Protein AF-A0A1M3PDZ9-F1 (afdb_monomer_lite)

Foldseek 3Di:
DVVVVVVVVVVVVVVVVVVLQVVLLVVLLVVVCVVVVHDCPDPLSVVLSVVSVVVVVVVDRDSVVSNVVSVVVSVVVLVPPPPNPPPPPDPDDDDDDDD

Structure (mmCIF, N/CA/C/O backbone):
data_AF-A0A1M3PDZ9-F1
#
_entry.id   AF-A0A1M3PDZ9-F1
#
loop_
_atom_site.group_PDB
_atom_site.id
_atom_site.type_symbol
_atom_site.label_atom_id
_atom_site.label_alt_id
_atom_site.label_comp_id
_atom_site.label_asym_id
_atom_site.label_entity_id
_atom_site.label_seq_id
_atom_site.pdbx_PDB_ins_code
_atom_site.Cartn_x
_atom_site.Cartn_y
_atom_site.Cartn_z
_atom_site.occupancy
_atom_site.B_iso_or_equiv
_atom_site.auth_seq_id
_atom_site.auth_comp_id
_atom_site.auth_asym_id
_atom_site.auth_atom_id
_atom_site.pdbx_PDB_model_num
ATOM 1 N N . MET A 1 1 ? 13.261 -5.595 -39.421 1.00 58.88 1 MET A N 1
ATOM 2 C CA . MET A 1 1 ? 12.713 -6.705 -38.608 1.00 58.88 1 MET A CA 1
ATOM 3 C C . MET A 1 1 ? 13.014 -6.582 -37.112 1.00 58.88 1 MET A C 1
ATOM 5 O O . MET A 1 1 ? 12.143 -6.936 -36.339 1.00 58.88 1 MET A O 1
ATOM 9 N N . PHE A 1 2 ? 14.151 -6.024 -36.677 1.00 60.00 2 PHE A N 1
ATOM 10 C CA . PHE A 1 2 ? 14.485 -5.914 -35.243 1.00 60.00 2 PHE A CA 1
ATOM 11 C C . PHE A 1 2 ? 13.583 -4.969 -34.419 1.00 60.00 2 PHE A C 1
ATOM 13 O O . PHE A 1 2 ? 13.290 -5.264 -33.269 1.00 60.00 2 PHE A O 1
ATOM 20 N N . GLY A 1 3 ? 13.074 -3.874 -34.997 1.00 62.97 3 GLY A N 1
ATOM 21 C CA . GLY A 1 3 ? 12.304 -2.867 -34.245 1.00 62.97 3 GLY A CA 1
ATOM 22 C C . GLY A 1 3 ? 10.966 -3.340 -33.652 1.00 62.97 3 GLY A C 1
ATOM 23 O O . GLY A 1 3 ? 10.541 -2.805 -32.635 1.00 62.97 3 GLY A O 1
ATOM 24 N N . HIS A 1 4 ? 10.321 -4.356 -34.238 1.00 69.44 4 HIS A N 1
ATOM 25 C CA . HIS A 1 4 ? 9.088 -4.927 -33.675 1.00 69.44 4 HIS A CA 1
ATOM 26 C C . HIS A 1 4 ? 9.363 -5.816 -32.461 1.00 69.44 4 HIS A C 1
ATOM 28 O O . HIS A 1 4 ? 8.585 -5.814 -31.515 1.00 69.44 4 HIS A O 1
ATOM 34 N N . GLN A 1 5 ? 10.484 -6.540 -32.472 1.00 66.25 5 GLN A N 1
ATOM 35 C CA . GLN A 1 5 ? 10.849 -7.418 -31.369 1.00 66.25 5 GLN A CA 1
ATOM 36 C C . GLN A 1 5 ? 11.284 -6.607 -30.142 1.00 66.25 5 GLN A C 1
ATOM 38 O O . GLN A 1 5 ? 10.825 -6.897 -29.048 1.00 66.25 5 GLN A O 1
ATOM 43 N N . TYR A 1 6 ? 12.070 -5.536 -30.323 1.00 69.19 6 TYR A N 1
ATOM 44 C CA . TYR A 1 6 ? 12.448 -4.628 -29.226 1.00 69.19 6 TYR A CA 1
ATOM 45 C C . TYR A 1 6 ? 11.249 -3.938 -28.558 1.00 69.19 6 TYR A C 1
ATOM 47 O O . TYR A 1 6 ? 11.265 -3.764 -27.345 1.00 69.19 6 TYR A O 1
ATOM 55 N N . ARG A 1 7 ? 10.209 -3.579 -29.324 1.00 72.31 7 ARG A N 1
ATOM 56 C CA . ARG A 1 7 ? 8.984 -2.984 -28.768 1.00 72.31 7 ARG A CA 1
ATOM 57 C C . ARG A 1 7 ? 8.219 -3.972 -27.880 1.00 72.31 7 ARG A C 1
ATOM 59 O O . ARG A 1 7 ? 7.869 -3.606 -26.769 1.00 72.31 7 ARG A O 1
ATOM 66 N N . SER A 1 8 ? 8.061 -5.218 -28.332 1.00 78.81 8 SER A N 1
ATOM 67 C CA . SER A 1 8 ? 7.392 -6.275 -27.556 1.00 78.81 8 SER A CA 1
ATOM 68 C C . SER A 1 8 ? 8.069 -6.512 -26.204 1.00 78.81 8 SER A C 1
ATOM 70 O O . SER A 1 8 ? 7.399 -6.549 -25.184 1.00 78.81 8 SER A O 1
ATOM 72 N N . TRP A 1 9 ? 9.406 -6.599 -26.171 1.00 76.94 9 TRP A N 1
ATOM 73 C CA . TRP A 1 9 ? 10.146 -6.780 -24.914 1.00 76.94 9 TRP A CA 1
ATOM 74 C C . TRP A 1 9 ? 9.996 -5.604 -23.948 1.00 76.94 9 TRP A C 1
ATOM 76 O O . TRP A 1 9 ? 10.050 -5.796 -22.736 1.00 76.94 9 TRP A O 1
ATOM 86 N N . GLN A 1 10 ? 9.843 -4.392 -24.479 1.00 78.56 10 GLN A N 1
ATOM 87 C CA . GLN A 1 10 ? 9.631 -3.202 -23.668 1.00 78.56 10 GLN A CA 1
ATOM 88 C C . GLN A 1 10 ? 8.221 -3.195 -23.060 1.00 78.56 10 GLN A C 1
ATOM 90 O O . GLN A 1 10 ? 8.098 -2.981 -21.860 1.00 78.56 10 GLN A O 1
ATOM 95 N N . GLU A 1 11 ? 7.199 -3.531 -23.849 1.00 83.88 11 GLU A N 1
ATOM 96 C CA . GLU A 1 11 ? 5.806 -3.661 -23.393 1.00 83.88 11 GLU A CA 1
ATOM 97 C C . GLU A 1 11 ? 5.662 -4.760 -22.319 1.00 83.88 11 GLU A C 1
ATOM 99 O O . GLU A 1 11 ? 5.034 -4.541 -21.283 1.00 83.88 11 GLU A O 1
ATOM 104 N N . ASP A 1 12 ? 6.303 -5.918 -22.518 1.00 86.06 12 ASP A N 1
ATOM 105 C CA . ASP A 1 12 ? 6.315 -7.016 -21.539 1.00 86.06 12 ASP A CA 1
ATOM 106 C C . ASP A 1 12 ? 7.027 -6.621 -20.233 1.00 86.06 12 ASP A C 1
ATOM 108 O O . ASP A 1 12 ? 6.610 -7.015 -19.140 1.00 86.06 12 ASP A O 1
ATOM 112 N N . MET A 1 13 ? 8.102 -5.831 -20.328 1.00 85.00 13 MET A N 1
ATOM 113 C CA . MET A 1 13 ? 8.840 -5.339 -19.163 1.00 85.00 13 MET A CA 1
ATOM 114 C C . MET A 1 13 ? 8.032 -4.302 -18.376 1.00 85.00 13 MET A C 1
ATOM 116 O O . MET A 1 13 ? 7.996 -4.379 -17.149 1.00 85.00 13 MET A O 1
ATOM 120 N N . GLU A 1 14 ? 7.369 -3.364 -19.055 1.00 85.25 14 GLU A N 1
ATOM 121 C CA . GLU A 1 14 ? 6.490 -2.373 -18.418 1.00 85.25 14 GLU A CA 1
ATOM 122 C C . GLU A 1 14 ? 5.334 -3.063 -17.683 1.00 85.25 14 GLU A C 1
ATOM 124 O O . GLU A 1 14 ? 5.123 -2.813 -16.496 1.00 85.25 14 GLU A O 1
ATOM 129 N N . LEU A 1 15 ? 4.674 -4.030 -18.325 1.00 86.50 15 LEU A N 1
ATOM 130 C CA . LEU A 1 15 ? 3.609 -4.812 -17.694 1.00 86.50 15 LEU A CA 1
ATOM 131 C C . LEU A 1 15 ? 4.108 -5.610 -16.478 1.00 86.50 15 LEU A C 1
ATOM 133 O O . LEU A 1 15 ? 3.423 -5.692 -15.457 1.00 86.50 15 LEU A O 1
ATOM 137 N N . ALA A 1 16 ? 5.301 -6.206 -16.558 1.00 88.38 16 ALA A N 1
ATOM 138 C CA . ALA A 1 16 ? 5.886 -6.934 -15.433 1.00 88.38 16 ALA A CA 1
ATOM 139 C C . ALA A 1 16 ? 6.160 -6.016 -14.230 1.00 88.38 16 ALA A C 1
ATOM 141 O O . ALA A 1 16 ? 5.944 -6.430 -13.088 1.00 88.38 16 ALA A O 1
ATOM 142 N N . ILE A 1 17 ? 6.596 -4.776 -14.477 1.00 88.00 17 ILE A N 1
ATOM 143 C CA . ILE A 1 17 ? 6.813 -3.762 -13.436 1.00 88.00 17 ILE A CA 1
ATOM 144 C C . ILE A 1 17 ? 5.481 -3.370 -12.787 1.00 88.00 17 ILE A C 1
ATOM 146 O O . ILE A 1 17 ? 5.385 -3.371 -11.559 1.00 88.00 17 ILE A O 1
ATOM 150 N N . GLU A 1 18 ? 4.438 -3.115 -13.579 1.00 87.88 18 GLU A N 1
ATOM 151 C CA . GLU A 1 18 ? 3.104 -2.781 -13.061 1.00 87.88 18 GLU A CA 1
ATOM 152 C C . GLU A 1 18 ? 2.524 -3.914 -12.201 1.00 87.88 18 GLU A C 1
ATOM 154 O O . GLU A 1 18 ? 2.031 -3.688 -11.093 1.00 87.88 18 GLU A O 1
ATOM 159 N N . LEU A 1 19 ? 2.632 -5.163 -12.663 1.00 90.75 19 LEU A N 1
ATOM 160 C CA . LEU A 1 19 ? 2.168 -6.330 -11.909 1.00 90.75 19 LEU A CA 1
ATOM 161 C C . LEU A 1 19 ? 2.959 -6.531 -10.613 1.00 90.75 19 LEU A C 1
ATOM 163 O O . LEU A 1 19 ? 2.370 -6.876 -9.584 1.00 90.75 19 LEU A O 1
ATOM 167 N N . ALA A 1 20 ? 4.273 -6.298 -10.640 1.00 89.88 20 ALA A N 1
ATOM 168 C CA . ALA A 1 20 ? 5.104 -6.342 -9.443 1.00 89.88 20 ALA A CA 1
ATOM 169 C C . ALA A 1 20 ? 4.677 -5.267 -8.435 1.00 89.88 20 ALA A C 1
ATOM 171 O O . ALA A 1 20 ? 4.547 -5.563 -7.247 1.00 89.88 20 ALA A O 1
ATOM 172 N N . GLN A 1 21 ? 4.374 -4.052 -8.897 1.00 91.62 21 GLN A N 1
ATOM 173 C CA . GLN A 1 21 ? 3.890 -2.975 -8.036 1.00 91.62 21 GLN A CA 1
ATOM 174 C C . GLN A 1 21 ? 2.531 -3.317 -7.408 1.00 91.62 21 GLN A C 1
ATOM 176 O O . GLN A 1 21 ? 2.361 -3.170 -6.197 1.00 91.62 21 GLN A O 1
ATOM 181 N N . ILE A 1 22 ? 1.586 -3.860 -8.184 1.00 92.88 22 ILE A N 1
ATOM 182 C CA . ILE A 1 22 ? 0.287 -4.325 -7.666 1.00 92.88 22 ILE A CA 1
ATOM 183 C C . ILE A 1 22 ? 0.480 -5.413 -6.601 1.00 92.88 22 ILE A C 1
ATOM 185 O O . ILE A 1 22 ? -0.181 -5.384 -5.559 1.00 92.88 22 ILE A O 1
ATOM 189 N N . ALA A 1 23 ? 1.389 -6.363 -6.833 1.00 94.50 23 ALA A N 1
ATOM 190 C CA . ALA A 1 23 ? 1.696 -7.417 -5.870 1.00 94.50 23 ALA A CA 1
ATOM 191 C C . ALA A 1 23 ? 2.277 -6.846 -4.566 1.00 94.50 23 ALA A C 1
ATOM 193 O O . ALA A 1 23 ? 1.863 -7.265 -3.482 1.00 94.50 23 ALA A O 1
ATOM 194 N N . THR A 1 24 ? 3.167 -5.855 -4.660 1.00 95.31 24 THR A N 1
ATOM 195 C CA . THR A 1 24 ? 3.721 -5.140 -3.504 1.00 95.31 24 THR A CA 1
ATOM 196 C C . THR A 1 24 ? 2.628 -4.429 -2.711 1.00 95.31 24 THR A C 1
ATOM 198 O O . THR A 1 24 ? 2.499 -4.667 -1.510 1.00 95.31 24 THR A O 1
ATOM 201 N N . LEU A 1 25 ? 1.782 -3.626 -3.364 1.00 96.19 25 LEU A N 1
ATOM 202 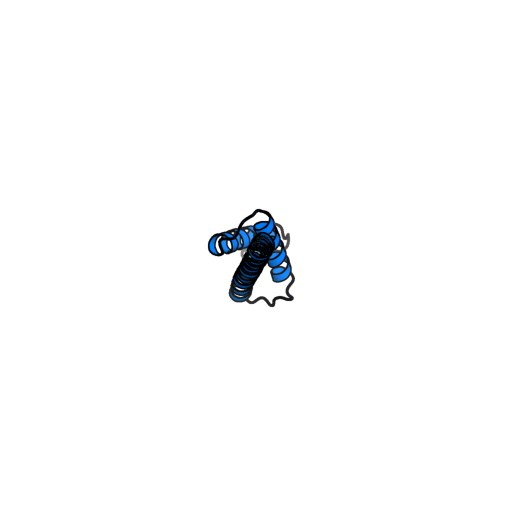C CA . LEU A 1 25 ? 0.688 -2.911 -2.696 1.00 96.19 25 LEU A CA 1
ATOM 203 C C . LEU A 1 25 ? -0.278 -3.871 -1.998 1.00 96.19 25 LEU A C 1
ATOM 205 O O . LEU A 1 25 ? -0.667 -3.657 -0.848 1.00 96.19 25 LEU A O 1
ATOM 209 N N . ARG A 1 26 ? -0.637 -4.966 -2.676 1.00 96.25 26 ARG A N 1
ATOM 210 C CA . ARG A 1 26 ? -1.498 -6.001 -2.104 1.00 96.25 26 ARG A CA 1
ATOM 211 C C . ARG A 1 26 ? -0.858 -6.640 -0.873 1.00 96.25 26 ARG A C 1
ATOM 213 O O . ARG A 1 26 ? -1.552 -6.840 0.121 1.00 96.25 26 ARG A O 1
ATOM 220 N N . ARG A 1 27 ? 0.4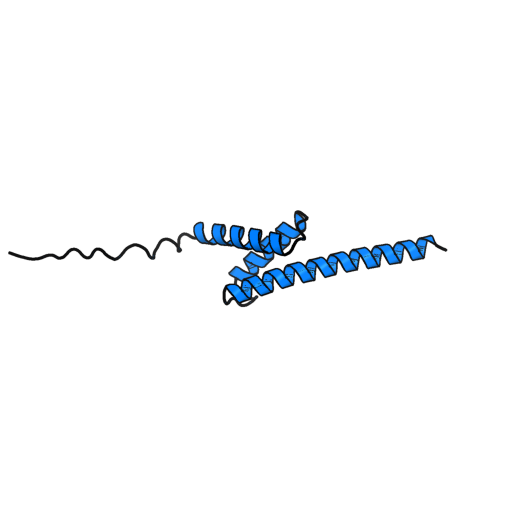41 -6.943 -0.921 1.00 96.44 27 ARG A N 1
ATOM 221 C CA . ARG A 1 27 ? 1.165 -7.553 0.200 1.00 96.44 27 ARG A CA 1
ATOM 222 C C . ARG A 1 27 ? 1.190 -6.639 1.422 1.00 96.44 27 ARG A C 1
ATOM 224 O O . ARG A 1 27 ? 0.927 -7.104 2.528 1.00 96.44 27 ARG A O 1
ATOM 231 N N . VAL A 1 28 ? 1.464 -5.355 1.218 1.00 97.12 28 VAL A N 1
ATOM 232 C CA . VAL A 1 28 ? 1.451 -4.353 2.292 1.00 97.12 28 VAL A CA 1
ATOM 233 C C . VAL A 1 28 ? 0.053 -4.244 2.909 1.0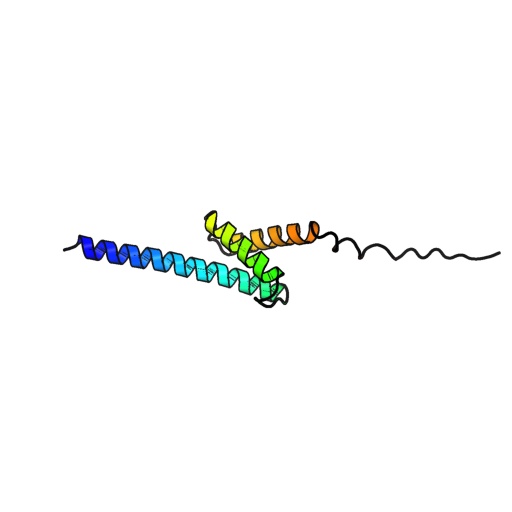0 97.12 28 VAL A C 1
ATOM 235 O O . VAL A 1 28 ? -0.091 -4.282 4.131 1.00 97.12 28 VAL A O 1
ATOM 238 N N . LEU A 1 29 ? -0.999 -4.210 2.084 1.00 97.06 29 LEU A N 1
ATOM 239 C CA . LEU A 1 29 ? -2.380 -4.172 2.570 1.00 97.06 29 LEU A CA 1
ATOM 240 C C . LEU A 1 29 ? -2.771 -5.446 3.339 1.00 97.06 29 LEU A C 1
ATOM 242 O O . LEU A 1 29 ? -3.451 -5.355 4.359 1.00 97.06 29 LEU A O 1
ATOM 246 N N . GLU A 1 30 ? -2.341 -6.623 2.877 1.00 97.19 30 GLU A N 1
ATOM 247 C CA . GLU A 1 30 ? -2.527 -7.906 3.572 1.00 97.19 30 GLU A CA 1
ATOM 248 C C . GLU A 1 30 ? -1.897 -7.879 4.970 1.00 97.19 30 GLU A C 1
ATOM 250 O O . GLU A 1 30 ? -2.543 -8.270 5.943 1.00 97.19 30 GLU A O 1
ATOM 255 N N . ILE A 1 31 ? -0.659 -7.387 5.080 1.00 96.38 31 ILE A N 1
ATOM 256 C CA . ILE A 1 31 ? 0.057 -7.260 6.357 1.00 96.38 31 ILE A CA 1
ATOM 257 C C . ILE A 1 31 ? -0.675 -6.292 7.287 1.0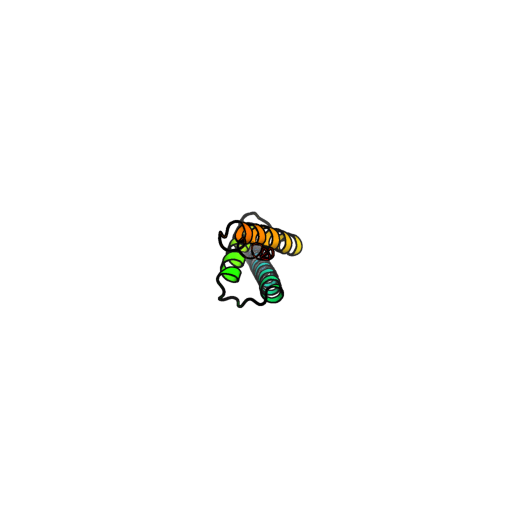0 96.38 31 ILE A C 1
ATOM 259 O O . ILE A 1 31 ? -0.916 -6.627 8.447 1.00 96.38 31 ILE A O 1
ATOM 263 N N . PHE A 1 32 ? -1.073 -5.124 6.781 1.00 96.00 32 PHE A N 1
ATOM 264 C CA . PHE A 1 32 ? -1.837 -4.142 7.547 1.00 96.00 32 PHE A CA 1
ATOM 265 C C . PHE A 1 32 ? -3.148 -4.740 8.078 1.00 96.00 32 PHE A C 1
ATOM 267 O O . PHE A 1 32 ? -3.419 -4.689 9.276 1.00 96.00 32 PHE A O 1
ATOM 274 N N . CYS A 1 33 ? -3.942 -5.379 7.215 1.00 95.69 33 CYS A N 1
ATOM 275 C CA . CYS A 1 33 ? -5.209 -5.980 7.629 1.00 95.69 33 CYS A CA 1
ATOM 276 C C . CYS A 1 33 ? -5.002 -7.079 8.678 1.00 95.69 33 CYS A C 1
ATOM 278 O O . CYS A 1 33 ? -5.723 -7.113 9.672 1.00 95.69 33 CYS A O 1
ATOM 280 N N . ALA A 1 34 ? -3.986 -7.931 8.507 1.00 96.00 34 ALA A N 1
ATOM 281 C CA . ALA A 1 34 ? -3.660 -8.982 9.469 1.00 96.00 34 ALA A CA 1
ATOM 282 C C . ALA A 1 34 ? -3.228 -8.420 10.835 1.00 96.00 34 ALA A C 1
ATOM 284 O O . ALA A 1 34 ? -3.636 -8.947 11.866 1.00 96.00 34 ALA A O 1
ATOM 285 N N . ARG A 1 35 ? -2.439 -7.336 10.855 1.00 94.31 35 ARG A N 1
ATOM 286 C CA . ARG A 1 35 ? -1.992 -6.663 12.090 1.00 94.31 35 ARG A CA 1
ATOM 287 C C . ARG A 1 35 ? -3.140 -6.027 12.874 1.00 94.31 35 ARG A C 1
ATOM 289 O O . ARG A 1 35 ? -3.045 -5.920 14.092 1.00 94.31 35 ARG A O 1
ATOM 296 N N . HIS A 1 36 ? -4.191 -5.596 12.182 1.00 91.69 36 HIS A N 1
ATOM 297 C CA . HIS A 1 36 ? -5.323 -4.873 12.763 1.00 91.69 36 HIS A CA 1
ATOM 298 C C . HIS A 1 36 ? -6.615 -5.702 12.849 1.00 91.69 36 HIS A C 1
ATOM 300 O O . HIS A 1 36 ? -7.661 -5.143 13.167 1.00 91.69 36 HIS A O 1
ATOM 306 N N . GLU A 1 37 ? -6.549 -7.008 12.566 1.00 94.00 37 GLU A N 1
ATOM 307 C CA . GLU A 1 37 ? -7.701 -7.926 12.562 1.00 94.00 37 GLU A CA 1
ATOM 308 C C . GLU A 1 37 ? -8.856 -7.451 11.652 1.00 94.00 37 GLU A C 1
ATOM 310 O O . GLU A 1 37 ? -10.033 -7.610 11.972 1.00 94.00 37 GLU A O 1
ATOM 315 N N . LEU A 1 38 ? -8.514 -6.862 10.500 1.00 93.06 38 LEU A N 1
ATOM 316 C CA . LEU A 1 38 ? -9.467 -6.314 9.531 1.00 93.06 38 LEU A CA 1
ATOM 317 C C . LEU A 1 38 ? -9.744 -7.292 8.385 1.00 93.06 38 LEU A C 1
ATOM 319 O O . LEU A 1 38 ? -8.848 -7.972 7.879 1.00 93.06 38 LEU A O 1
ATOM 323 N N . ALA A 1 39 ? -10.977 -7.285 7.894 1.00 93.88 39 ALA A N 1
ATOM 324 C CA . ALA A 1 39 ? -11.329 -7.820 6.588 1.00 93.88 39 ALA A CA 1
ATOM 325 C C . ALA A 1 39 ? -11.081 -6.770 5.492 1.00 93.88 39 ALA A C 1
ATOM 327 O O . ALA A 1 39 ? -11.259 -5.572 5.699 1.00 93.88 39 ALA A O 1
ATOM 328 N N . PHE A 1 40 ? -10.774 -7.205 4.265 1.00 89.81 40 PHE A N 1
ATOM 329 C CA . PHE A 1 40 ? -10.597 -6.290 3.121 1.00 89.81 40 PHE A CA 1
ATOM 330 C C . PHE A 1 40 ? -11.826 -5.428 2.803 1.00 89.81 40 PHE A C 1
ATOM 332 O O . PHE A 1 40 ? -11.697 -4.367 2.198 1.00 89.81 40 PHE A O 1
ATOM 339 N N . ALA A 1 41 ? -13.016 -5.893 3.187 1.00 91.56 41 ALA A N 1
ATOM 340 C CA . ALA A 1 41 ? -14.261 -5.156 3.010 1.00 91.56 41 ALA A CA 1
ATOM 341 C C . ALA A 1 41 ? -14.453 -4.044 4.058 1.00 91.56 41 ALA A C 1
ATOM 343 O O . ALA A 1 41 ? -15.350 -3.212 3.903 1.00 91.56 41 ALA A O 1
ATOM 344 N N . ASP A 1 42 ? -13.636 -4.015 5.115 1.00 92.38 42 ASP A N 1
ATOM 345 C CA . ASP A 1 42 ? -13.758 -3.016 6.164 1.00 92.38 42 ASP A CA 1
ATOM 346 C C . ASP A 1 42 ? -13.399 -1.633 5.642 1.00 92.38 42 ASP A C 1
ATOM 348 O O . ASP A 1 42 ? -12.462 -1.433 4.867 1.00 92.38 42 ASP A O 1
ATOM 352 N N . ARG A 1 43 ? -14.118 -0.629 6.144 1.00 92.81 43 ARG A N 1
ATOM 353 C CA . ARG A 1 43 ? -13.888 0.765 5.764 1.00 92.81 43 ARG A CA 1
ATOM 354 C C . ARG A 1 43 ? -12.439 1.192 6.007 1.00 92.81 43 ARG A C 1
ATOM 356 O O . ARG A 1 43 ? -11.882 1.911 5.186 1.00 92.81 43 ARG A O 1
ATOM 363 N N . THR A 1 44 ? -11.834 0.737 7.103 1.00 92.62 44 THR A N 1
ATOM 364 C CA . THR A 1 44 ? -10.433 1.020 7.440 1.00 92.62 44 THR A CA 1
ATOM 365 C C . THR A 1 44 ? -9.475 0.416 6.414 1.00 92.62 44 THR A C 1
ATOM 367 O O . THR A 1 44 ? -8.570 1.113 5.965 1.00 92.62 44 THR A O 1
ATOM 370 N N . ALA A 1 45 ? -9.711 -0.825 5.977 1.00 94.75 45 ALA A N 1
ATOM 371 C CA . ALA A 1 45 ? -8.915 -1.478 4.939 1.00 94.75 45 ALA A CA 1
ATOM 372 C C . ALA A 1 45 ? -9.069 -0.779 3.576 1.00 94.75 45 ALA A C 1
ATOM 374 O O . ALA A 1 45 ? -8.088 -0.563 2.870 1.00 94.75 45 ALA A O 1
ATOM 375 N N . ILE A 1 46 ? -10.284 -0.342 3.231 1.00 94.69 46 ILE A N 1
ATOM 376 C CA . ILE A 1 46 ? -10.543 0.424 2.002 1.00 94.69 46 ILE A CA 1
ATOM 377 C C . ILE A 1 46 ? -9.830 1.783 2.035 1.00 94.69 46 ILE A C 1
ATOM 379 O O . ILE A 1 46 ? -9.268 2.204 1.024 1.00 94.69 46 ILE A O 1
ATOM 383 N N . THR A 1 47 ? -9.840 2.482 3.173 1.00 95.31 47 THR A N 1
ATOM 384 C CA . THR A 1 47 ? -9.090 3.739 3.338 1.00 95.31 47 THR A CA 1
ATOM 385 C C . THR A 1 47 ? -7.589 3.496 3.214 1.00 95.31 47 THR A C 1
ATOM 387 O O . THR A 1 47 ? -6.929 4.205 2.461 1.00 95.31 47 THR A O 1
ATOM 390 N N . ALA A 1 48 ? -7.065 2.457 3.867 1.00 96.06 48 ALA A N 1
ATOM 391 C CA . ALA A 1 48 ? -5.659 2.078 3.768 1.00 96.06 48 ALA A CA 1
ATOM 392 C C . ALA A 1 48 ? -5.241 1.779 2.316 1.00 96.06 48 ALA A C 1
ATOM 394 O O . ALA A 1 48 ? -4.221 2.277 1.846 1.00 96.06 48 ALA A O 1
ATOM 395 N N . ALA A 1 49 ? -6.072 1.055 1.561 1.00 96.38 49 ALA A N 1
ATOM 396 C CA . ALA A 1 49 ? -5.832 0.790 0.144 1.00 96.38 49 ALA A CA 1
ATOM 397 C C . ALA A 1 49 ? -5.773 2.077 -0.701 1.00 96.38 49 ALA A C 1
ATOM 399 O O . ALA A 1 49 ? -4.985 2.162 -1.641 1.00 96.38 49 ALA A O 1
ATOM 400 N N . ARG A 1 50 ? -6.583 3.093 -0.372 1.00 95.75 50 ARG A N 1
ATOM 401 C CA . ARG A 1 50 ? -6.552 4.401 -1.053 1.00 95.75 50 ARG A CA 1
ATOM 402 C C . ARG A 1 50 ? -5.271 5.170 -0.783 1.00 95.75 50 ARG A C 1
ATOM 404 O O . ARG A 1 50 ? -4.719 5.732 -1.724 1.00 95.75 50 ARG A O 1
ATOM 411 N N . GLU A 1 51 ? -4.795 5.178 0.456 1.00 97.00 51 GLU A N 1
ATOM 412 C CA . GLU A 1 51 ? -3.516 5.816 0.782 1.00 97.00 51 GLU A CA 1
ATOM 413 C C . GLU A 1 51 ? -2.350 5.089 0.094 1.00 97.00 51 GLU A C 1
ATOM 415 O O . GLU A 1 51 ? -1.501 5.740 -0.504 1.00 97.00 51 GLU A O 1
ATOM 420 N N . LEU A 1 52 ? -2.361 3.750 0.050 1.00 96.44 52 LEU A N 1
ATOM 421 C CA . LEU A 1 52 ? -1.359 2.973 -0.691 1.00 96.44 52 LEU A CA 1
ATOM 422 C C . LEU A 1 52 ? -1.333 3.295 -2.190 1.00 96.44 52 LEU A C 1
ATOM 424 O O . LEU A 1 52 ? -0.255 3.477 -2.751 1.00 96.44 52 LEU A O 1
ATOM 428 N N . MET A 1 53 ? -2.501 3.399 -2.835 1.00 94.81 53 MET A N 1
ATOM 429 C CA . MET A 1 53 ? -2.583 3.816 -4.241 1.00 94.81 53 MET A CA 1
ATOM 430 C C . MET A 1 53 ? -2.012 5.223 -4.445 1.00 94.81 53 MET A C 1
ATOM 432 O O . MET A 1 53 ? -1.267 5.451 -5.389 1.00 94.81 53 MET A O 1
ATOM 436 N N . LYS A 1 54 ? -2.287 6.149 -3.523 1.00 95.75 54 LYS A N 1
ATOM 437 C CA . LYS A 1 54 ? -1.732 7.503 -3.580 1.00 95.75 54 LYS A CA 1
ATOM 438 C C . LYS A 1 54 ? -0.206 7.511 -3.436 1.00 95.75 54 LYS A C 1
ATOM 440 O O . LYS A 1 54 ? 0.461 8.238 -4.160 1.00 95.75 54 LYS A O 1
ATOM 445 N N . PHE A 1 55 ? 0.361 6.713 -2.532 1.00 95.56 55 PHE A N 1
ATOM 446 C CA . PHE A 1 55 ? 1.818 6.623 -2.385 1.00 95.56 55 PHE A CA 1
ATOM 447 C C . PHE A 1 55 ? 2.481 6.021 -3.628 1.00 95.56 55 PHE A C 1
ATOM 449 O O . PHE A 1 55 ? 3.531 6.499 -4.049 1.00 95.56 55 PHE A O 1
ATOM 456 N N . ALA A 1 56 ? 1.846 5.023 -4.245 1.00 92.19 56 ALA A N 1
ATOM 457 C CA . ALA A 1 56 ? 2.299 4.469 -5.516 1.00 92.19 56 ALA A CA 1
ATOM 458 C C . ALA A 1 56 ? 2.267 5.502 -6.653 1.00 92.19 56 ALA A C 1
ATOM 460 O O . ALA A 1 56 ? 3.236 5.592 -7.405 1.00 92.19 56 ALA A O 1
ATOM 461 N N . ASP A 1 57 ? 1.214 6.321 -6.736 1.00 92.38 57 ASP A N 1
ATOM 462 C CA . ASP A 1 57 ? 1.120 7.429 -7.700 1.00 92.38 57 ASP A CA 1
ATOM 463 C C . ASP A 1 57 ? 2.202 8.502 -7.464 1.00 92.38 57 ASP A C 1
ATOM 465 O O . ASP A 1 57 ? 2.657 9.154 -8.403 1.00 92.38 57 ASP A O 1
ATOM 469 N N . GLU A 1 58 ? 2.651 8.679 -6.218 1.00 93.44 58 GLU A N 1
ATOM 470 C CA . GLU A 1 58 ? 3.781 9.549 -5.856 1.00 93.44 58 GLU A CA 1
ATOM 471 C C . GLU A 1 58 ? 5.154 8.937 -6.212 1.00 93.44 58 GLU A C 1
ATOM 473 O O . GLU A 1 58 ? 6.178 9.610 -6.081 1.00 93.44 58 GLU A O 1
ATOM 478 N N . GLY A 1 59 ? 5.189 7.688 -6.689 1.00 90.44 59 GLY A N 1
ATOM 479 C CA . GLY A 1 59 ? 6.401 6.970 -7.088 1.00 90.44 59 GLY A CA 1
ATOM 480 C C . GLY A 1 59 ? 7.014 6.099 -5.991 1.00 90.44 59 GLY A C 1
ATOM 481 O O . GLY A 1 59 ? 8.102 5.555 -6.190 1.00 90.44 59 GLY A O 1
ATOM 482 N N . GLU A 1 60 ? 6.346 5.941 -4.845 1.00 94.50 60 GLU A N 1
ATOM 483 C CA . GLU A 1 60 ? 6.818 5.043 -3.795 1.00 94.50 60 GLU A CA 1
ATOM 484 C C . GLU A 1 60 ? 6.584 3.581 -4.192 1.00 94.50 60 GLU A C 1
ATOM 486 O O . GLU A 1 60 ? 5.482 3.176 -4.571 1.00 94.50 60 GLU A O 1
ATOM 491 N N . THR A 1 61 ? 7.636 2.775 -4.096 1.00 90.38 61 THR A N 1
ATOM 492 C CA . THR A 1 61 ? 7.613 1.357 -4.491 1.00 90.38 61 THR A CA 1
ATOM 493 C C . THR A 1 61 ? 8.252 0.447 -3.449 1.00 90.38 61 THR A C 1
ATOM 495 O O . THR A 1 61 ? 8.094 -0.773 -3.541 1.00 90.38 61 THR A O 1
ATOM 498 N N . ASP A 1 62 ? 8.932 1.005 -2.440 1.00 93.81 62 ASP A N 1
ATOM 499 C CA . ASP A 1 62 ? 9.547 0.218 -1.382 1.00 93.81 62 ASP A CA 1
ATOM 500 C C . ASP A 1 62 ? 8.478 -0.254 -0.378 1.00 93.81 62 ASP A C 1
ATOM 502 O O . ASP A 1 62 ? 7.787 0.570 0.230 1.00 93.81 62 ASP A O 1
ATOM 506 N N . PRO A 1 63 ? 8.325 -1.573 -0.157 1.00 93.19 63 PRO A N 1
ATOM 507 C CA . PRO A 1 63 ? 7.301 -2.106 0.742 1.00 93.19 63 PRO A CA 1
ATOM 508 C C . PRO A 1 63 ? 7.462 -1.620 2.186 1.00 93.19 63 PRO A C 1
ATOM 510 O O . PRO A 1 63 ? 6.471 -1.357 2.860 1.00 93.19 63 PRO A O 1
ATOM 513 N N . THR A 1 64 ? 8.698 -1.453 2.656 1.00 95.31 64 THR A N 1
ATOM 514 C CA . THR A 1 64 ? 9.000 -1.036 4.030 1.00 95.31 64 THR A CA 1
ATOM 515 C C . THR A 1 64 ? 8.618 0.422 4.250 1.00 95.31 64 THR A C 1
ATOM 517 O O . THR A 1 64 ? 8.128 0.786 5.321 1.00 95.31 64 THR A O 1
ATOM 520 N N . ILE A 1 65 ? 8.840 1.272 3.245 1.00 95.44 65 ILE A N 1
ATOM 521 C CA . ILE A 1 65 ? 8.425 2.678 3.285 1.00 95.44 65 ILE A CA 1
ATOM 522 C C . ILE A 1 65 ? 6.905 2.792 3.167 1.00 95.44 65 ILE A C 1
ATOM 524 O O . ILE A 1 65 ? 6.294 3.544 3.926 1.00 95.44 65 ILE A O 1
ATOM 528 N N . LEU A 1 66 ? 6.276 2.013 2.283 1.00 96.38 66 LEU A N 1
ATOM 529 C CA . LEU A 1 66 ? 4.817 1.962 2.155 1.00 96.38 66 LEU A CA 1
ATOM 530 C C . LEU A 1 66 ? 4.139 1.558 3.468 1.00 96.38 66 LEU A C 1
ATOM 532 O O . LEU A 1 66 ? 3.175 2.207 3.865 1.00 96.38 66 LEU A O 1
ATOM 536 N N . GLU A 1 67 ? 4.648 0.536 4.162 1.00 96.06 67 GLU A N 1
ATOM 537 C CA . GLU A 1 67 ? 4.141 0.113 5.475 1.00 96.06 67 GLU A CA 1
ATOM 538 C C . GLU A 1 67 ? 4.226 1.239 6.514 1.00 96.06 67 GLU A C 1
ATOM 540 O O . GLU A 1 67 ? 3.235 1.541 7.177 1.00 96.06 67 GLU A O 1
ATOM 545 N N . GLN A 1 68 ? 5.380 1.905 6.618 1.00 95.38 68 GLN A N 1
ATOM 546 C CA . GLN A 1 68 ? 5.577 3.012 7.561 1.00 95.38 68 GLN A CA 1
ATOM 547 C C . GLN A 1 68 ? 4.644 4.190 7.269 1.00 95.38 68 GLN A C 1
ATOM 549 O O . GLN A 1 68 ? 3.922 4.652 8.154 1.00 95.38 68 GLN A O 1
ATOM 554 N N . ARG A 1 69 ? 4.601 4.646 6.012 1.00 95.75 69 ARG A N 1
ATOM 555 C CA . ARG A 1 69 ? 3.750 5.770 5.596 1.00 95.75 69 ARG A CA 1
ATOM 556 C C . ARG A 1 69 ? 2.268 5.457 5.770 1.00 95.75 69 ARG A C 1
ATOM 558 O O . ARG A 1 69 ? 1.490 6.348 6.113 1.00 95.75 69 ARG A O 1
ATOM 565 N N . LEU A 1 70 ? 1.872 4.204 5.549 1.00 96.06 70 LEU A N 1
ATOM 566 C CA . LEU A 1 70 ? 0.506 3.754 5.781 1.00 96.06 70 LEU A CA 1
ATOM 567 C C . LEU A 1 70 ? 0.149 3.811 7.268 1.00 96.06 70 LEU A C 1
ATOM 569 O O . LEU A 1 70 ? -0.892 4.368 7.617 1.00 96.06 70 LEU A O 1
ATOM 573 N N . ASP A 1 71 ? 1.018 3.298 8.138 1.00 93.50 71 ASP A N 1
ATOM 574 C CA . ASP A 1 71 ? 0.812 3.338 9.588 1.00 93.50 71 ASP A CA 1
ATOM 575 C C . ASP A 1 71 ? 0.697 4.790 10.097 1.00 93.50 71 ASP A C 1
ATOM 577 O O . ASP A 1 71 ? -0.185 5.093 10.905 1.00 93.50 71 ASP A O 1
ATOM 581 N N . GLU A 1 72 ? 1.523 5.712 9.594 1.00 93.94 72 GLU A N 1
ATOM 582 C CA . GLU A 1 72 ? 1.463 7.148 9.921 1.00 93.94 72 GLU A CA 1
ATOM 583 C C . GLU A 1 72 ? 0.166 7.819 9.437 1.00 93.94 72 GLU A C 1
ATOM 585 O O . GLU A 1 72 ? -0.498 8.555 10.182 1.00 93.94 72 GLU A O 1
ATOM 590 N N . ALA A 1 73 ? -0.237 7.550 8.192 1.00 92.56 73 ALA A N 1
ATOM 591 C CA . ALA A 1 73 ? -1.466 8.097 7.626 1.00 92.56 73 ALA A CA 1
ATOM 592 C C . ALA A 1 73 ? -2.689 7.628 8.423 1.00 92.56 73 ALA A C 1
ATOM 594 O O . ALA A 1 73 ? -3.550 8.434 8.791 1.00 92.56 73 ALA A O 1
ATOM 595 N N . MET A 1 74 ? -2.746 6.338 8.756 1.00 92.12 74 MET A N 1
ATOM 596 C CA . MET A 1 74 ? -3.866 5.753 9.491 1.00 92.12 74 MET A CA 1
ATOM 597 C C . MET A 1 74 ? -3.929 6.219 10.953 1.00 92.12 74 MET A C 1
ATOM 599 O O . MET A 1 74 ? -5.033 6.411 11.472 1.00 92.12 74 MET A O 1
ATOM 603 N N . GLN A 1 75 ? -2.791 6.495 11.599 1.00 87.56 75 GLN A N 1
ATOM 604 C CA . GLN A 1 75 ? -2.760 7.164 12.908 1.00 87.56 75 GLN A CA 1
ATOM 605 C C . GLN A 1 75 ? -3.400 8.555 12.838 1.00 87.56 75 GLN A C 1
ATOM 607 O O . GLN A 1 75 ? -4.304 8.856 13.618 1.00 87.56 75 GLN A O 1
ATOM 612 N N . THR A 1 76 ? -3.040 9.351 11.829 1.00 83.88 76 THR A N 1
ATOM 613 C CA . THR A 1 76 ? -3.608 10.694 11.623 1.00 83.88 76 THR A CA 1
ATOM 614 C C . THR A 1 76 ? -5.131 10.653 11.408 1.00 83.88 76 THR A C 1
ATOM 616 O O . THR A 1 76 ? -5.867 11.513 11.904 1.00 83.88 76 THR A O 1
ATOM 619 N N . TYR A 1 77 ? -5.641 9.647 10.684 1.00 78.50 77 TYR A N 1
ATOM 620 C CA . TYR A 1 77 ? -7.087 9.437 10.510 1.00 78.50 77 TYR A CA 1
ATOM 621 C C . TYR A 1 77 ? -7.795 9.081 11.822 1.00 78.50 77 TYR A C 1
ATOM 623 O O . TYR A 1 77 ? -8.925 9.524 12.043 1.00 78.50 77 TYR A O 1
ATOM 631 N N . SER A 1 78 ? -7.144 8.304 12.691 1.00 71.12 78 SER A N 1
ATOM 632 C CA . SER A 1 78 ? -7.670 7.956 14.013 1.00 71.12 78 SER A CA 1
ATOM 633 C C . SER A 1 78 ? -7.771 9.189 14.918 1.00 71.12 78 SER A C 1
ATOM 635 O O . SER A 1 78 ? -8.818 9.433 15.517 1.00 71.12 78 SER A O 1
ATOM 637 N N . GLU A 1 79 ? -6.736 10.031 14.941 1.00 68.00 79 GLU A N 1
ATOM 638 C CA . GLU A 1 79 ? -6.681 11.249 15.765 1.00 68.00 79 GLU A CA 1
ATOM 639 C C . GLU A 1 79 ? -7.693 12.316 15.332 1.00 68.00 79 GLU A C 1
ATOM 641 O O . GLU A 1 79 ? -8.248 13.038 16.161 1.00 68.00 79 GLU A O 1
ATOM 646 N N . ARG A 1 80 ? -7.977 12.407 14.029 1.00 60.62 80 ARG A N 1
ATOM 647 C CA . ARG A 1 80 ? -9.002 13.317 13.491 1.00 60.62 80 ARG A CA 1
ATOM 648 C C . ARG A 1 80 ? -10.429 12.806 13.671 1.00 60.62 80 ARG A C 1
ATOM 650 O O . ARG A 1 80 ? -11.369 13.555 13.403 1.00 60.62 80 ARG A O 1
ATOM 657 N N . SER A 1 81 ? -10.619 11.565 14.118 1.00 46.25 81 SER A N 1
ATOM 658 C CA . SER A 1 81 ? -11.939 11.041 14.449 1.00 46.25 81 SER A CA 1
ATOM 659 C C . SER A 1 81 ? -12.365 11.549 15.837 1.00 46.25 81 SER A C 1
ATOM 661 O O . SER A 1 81 ? -11.774 11.148 16.842 1.00 46.25 81 SER A O 1
ATOM 663 N N . PRO A 1 82 ? -13.424 12.376 15.959 1.00 49.41 82 PRO A N 1
ATOM 664 C CA . PRO A 1 82 ? -13.855 12.971 17.235 1.00 49.41 82 PRO A CA 1
ATOM 665 C C . PRO A 1 82 ? -14.401 11.957 18.266 1.00 49.41 82 PRO A C 1
ATOM 667 O O . PRO A 1 82 ? -14.933 12.348 19.305 1.00 49.41 82 PRO A O 1
ATOM 670 N N . LEU A 1 83 ? -14.293 10.652 17.997 1.00 52.25 83 LEU A N 1
ATOM 671 C CA . LEU A 1 83 ? -14.748 9.566 18.866 1.00 52.25 83 LEU A CA 1
ATOM 672 C C . LEU A 1 83 ? -13.615 8.880 19.649 1.00 52.25 83 LEU A C 1
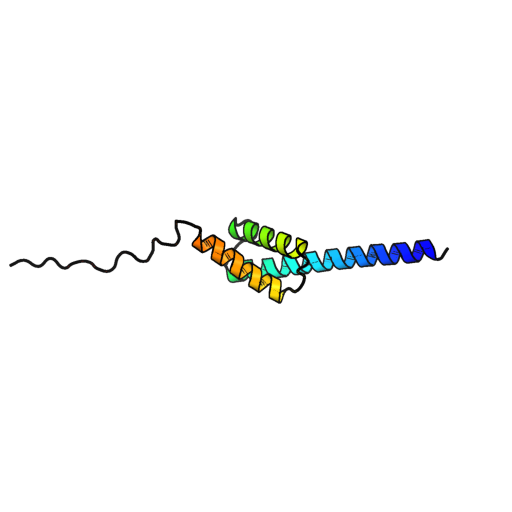ATOM 674 O O . LEU A 1 83 ? -13.908 8.220 20.644 1.00 52.25 83 LEU A O 1
ATOM 678 N N . ALA A 1 84 ? -12.343 9.060 19.275 1.00 47.69 84 ALA A N 1
ATOM 679 C CA . ALA A 1 84 ? -11.224 8.397 19.956 1.00 47.69 84 ALA A CA 1
ATOM 680 C C . ALA A 1 84 ? -10.846 9.047 21.307 1.00 47.69 84 ALA A C 1
ATOM 682 O O . ALA A 1 84 ? -10.243 8.403 22.160 1.00 47.69 84 ALA A O 1
ATOM 683 N N . SER A 1 85 ? -11.264 10.291 21.568 1.00 46.69 85 SER A N 1
ATOM 684 C CA . SER A 1 85 ? -10.930 11.015 22.810 1.00 46.69 85 SER A CA 1
ATOM 685 C C . SER A 1 85 ? -11.860 10.739 24.003 1.00 46.69 85 SER A C 1
ATOM 687 O O . SER A 1 85 ? -11.772 11.436 25.012 1.00 46.69 85 SER A O 1
ATOM 689 N N . LYS A 1 86 ? -12.769 9.755 23.936 1.00 46.94 86 LYS A N 1
ATOM 690 C CA . LYS A 1 86 ? -13.808 9.549 24.972 1.00 46.94 86 LYS A CA 1
ATOM 691 C C . LYS A 1 86 ? -13.583 8.397 25.961 1.00 46.94 86 LYS A C 1
ATOM 693 O O . LYS A 1 86 ? -14.524 8.038 26.662 1.00 46.94 86 LYS A O 1
ATOM 698 N N . ILE A 1 87 ? -12.366 7.859 26.092 1.00 51.03 87 ILE A N 1
ATOM 699 C CA . ILE A 1 87 ? -12.063 6.783 27.071 1.00 51.03 87 ILE A CA 1
ATOM 700 C C . ILE A 1 87 ? -10.956 7.179 28.072 1.00 51.03 87 ILE A C 1
ATOM 702 O O . ILE A 1 87 ? -10.269 6.341 28.636 1.00 51.03 87 ILE A O 1
ATOM 706 N N . MET A 1 88 ? -10.803 8.472 28.373 1.00 48.59 88 MET A N 1
ATOM 707 C CA . MET A 1 88 ? -10.063 8.924 29.565 1.00 48.59 88 MET A CA 1
ATOM 708 C C . MET A 1 88 ? -10.819 10.030 30.312 1.00 48.59 88 MET A C 1
ATOM 710 O O . MET A 1 88 ? -10.279 11.082 30.624 1.00 48.59 88 MET A O 1
ATOM 714 N N . VAL A 1 89 ? -12.099 9.813 30.618 1.00 51.44 89 VAL A N 1
ATOM 715 C CA . VAL A 1 89 ? -12.763 10.565 31.693 1.00 51.44 89 VAL A CA 1
ATOM 716 C C . VAL A 1 89 ? -13.764 9.639 32.370 1.00 51.44 89 VAL A C 1
ATOM 718 O O . VAL A 1 89 ? -14.847 9.397 31.854 1.00 51.44 89 VAL A O 1
ATOM 721 N N . SER A 1 90 ? -13.351 9.016 33.474 1.00 51.19 90 SER A N 1
ATOM 722 C CA . SER A 1 90 ? -14.214 8.539 34.573 1.00 51.19 90 SER A CA 1
ATOM 723 C C . SER A 1 90 ? -13.408 7.668 35.530 1.00 51.19 90 SER A C 1
ATOM 725 O O . SER A 1 90 ? -13.690 6.489 35.684 1.00 51.19 90 SER A O 1
ATOM 727 N N . MET A 1 91 ? -12.408 8.251 36.195 1.00 52.12 91 MET A N 1
ATOM 728 C CA . MET A 1 91 ? -11.934 7.745 37.488 1.00 52.12 91 MET A CA 1
ATOM 729 C C . MET A 1 91 ? -11.486 8.909 38.376 1.00 52.12 91 MET A C 1
ATOM 731 O O . MET A 1 91 ? -10.309 9.113 38.638 1.00 52.12 91 MET A O 1
ATOM 735 N N . SER A 1 92 ? -12.458 9.680 38.850 1.00 49.34 92 SER A N 1
ATOM 736 C CA . SER A 1 92 ? -12.352 10.398 40.123 1.00 49.34 92 SER A CA 1
ATOM 737 C C . SER A 1 92 ? -13.758 10.593 40.685 1.00 49.34 92 SER A C 1
ATOM 739 O O . SER A 1 92 ? -14.329 11.679 40.701 1.00 49.34 92 SER A O 1
ATOM 741 N N . ALA A 1 93 ? -14.348 9.478 41.120 1.00 48.12 93 ALA A N 1
ATOM 742 C CA . ALA A 1 93 ? -15.505 9.510 41.996 1.00 48.12 93 ALA A CA 1
ATOM 743 C C . ALA A 1 93 ? -15.106 10.229 43.295 1.00 48.12 93 ALA A C 1
ATOM 745 O O . ALA A 1 93 ? -14.262 9.747 44.050 1.00 48.12 93 ALA A O 1
ATOM 746 N N . SER A 1 94 ? -15.693 11.401 43.532 1.00 58.44 94 SER A N 1
ATOM 747 C CA . SER A 1 94 ? -15.647 12.081 44.822 1.00 58.44 94 SER A CA 1
ATOM 748 C C . SER A 1 94 ? -16.310 11.203 45.885 1.00 58.44 94 SER A C 1
ATOM 750 O O . SER A 1 94 ? -17.463 10.807 45.695 1.00 58.44 94 SER A O 1
ATOM 752 N N . PRO A 1 95 ? -15.671 10.928 47.032 1.00 52.84 95 PRO A N 1
ATOM 753 C CA . PRO A 1 95 ? -16.402 10.425 48.173 1.00 52.84 95 PRO A CA 1
ATOM 754 C C . PRO A 1 95 ? -17.025 11.614 48.906 1.00 52.84 95 PRO A C 1
ATOM 756 O O . PRO A 1 95 ? -16.348 12.391 49.576 1.00 52.84 95 PRO A O 1
ATOM 759 N N . ALA A 1 96 ? -18.345 11.735 48.787 1.00 52.97 96 ALA A N 1
ATOM 760 C CA . ALA A 1 96 ? -19.146 12.382 49.809 1.00 52.97 96 ALA A CA 1
ATOM 761 C C . ALA A 1 96 ? -19.024 11.565 51.104 1.00 52.97 96 ALA A C 1
ATOM 763 O O . ALA A 1 96 ? -19.278 10.358 51.108 1.00 52.97 96 ALA A O 1
ATOM 764 N N . ARG A 1 97 ? -18.671 12.210 52.218 1.00 55.31 97 ARG A N 1
ATOM 765 C CA . ARG A 1 97 ? -18.912 11.639 53.543 1.00 55.31 97 ARG A CA 1
ATOM 766 C C . ARG A 1 97 ? -19.392 12.724 54.501 1.00 55.31 97 ARG A C 1
ATOM 768 O O . ARG A 1 97 ? -18.667 13.664 54.797 1.00 55.31 97 ARG A O 1
ATOM 775 N N . HIS A 1 98 ? -20.642 12.557 54.930 1.00 50.59 98 HIS A N 1
ATOM 776 C CA . HIS A 1 98 ? -21.266 13.222 56.068 1.00 50.59 98 HIS A CA 1
ATOM 777 C C . HIS A 1 98 ? -20.426 13.057 57.344 1.00 50.59 98 HIS A C 1
ATOM 779 O O . HIS A 1 98 ? -20.070 11.924 57.683 1.00 50.59 98 HIS A O 1
ATOM 785 N N . GLN A 1 99 ? -20.196 14.145 58.078 1.00 50.91 99 G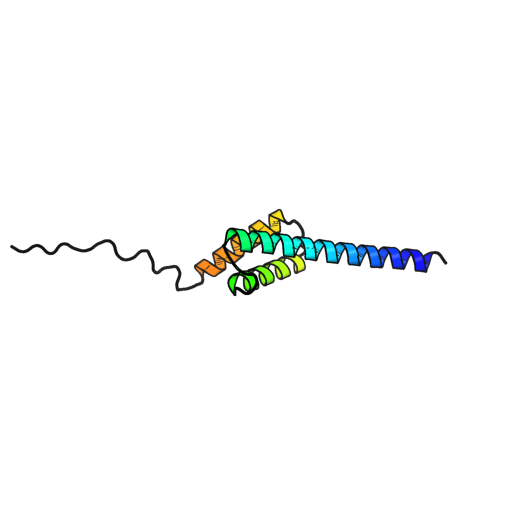LN A N 1
ATOM 786 C CA . GLN A 1 99 ? -20.848 14.498 59.355 1.00 50.91 99 GLN A CA 1
ATOM 787 C C . GLN A 1 99 ? -20.208 15.766 59.923 1.00 50.91 99 GLN A C 1
ATOM 789 O O . GLN A 1 99 ? -18.970 15.892 59.810 1.00 50.91 99 GLN A O 1
#

Secondary structure (DSSP, 8-state):
-HHHHHHHHHHHHHHHHHHHHHHHHHHHHHHHHHHTT--TTSHHHHHHHHHHHHHHHTT---HHHHHHHHHHHHHHHHHTSTTGGGSS-----------

Sequence (99 aa):
MFGHQYRSWQEDMELAIELAQIATLRRVLEIFCARHELAFADRTAITAARELMKFADEGETDPTILEQRLDEAMQTYSERSPLASKIMVSMSASPARHQ

Radius of gyration: 23.25 Å; chains: 1; bounding box: 36×24×98 Å

pLDDT: mean 81.58, std 17.59, range [46.25, 97.19]